Protein AF-A0A947IUY5-F1 (afdb_monomer)

Solvent-accessible surface area (backbone atoms only — not comparable to full-atom values): 8586 Å² total; per-residue (Å²): 106,76,68,56,58,51,18,68,76,68,75,53,76,87,82,90,81,57,64,56,66,79,66,67,58,48,72,66,60,51,53,51,51,32,56,77,69,68,54,75,80,62,69,42,51,80,73,71,40,94,54,87,49,66,88,60,66,47,69,69,42,36,70,58,41,51,50,50,27,44,75,76,39,46,70,56,41,52,53,50,38,50,51,43,51,52,51,21,64,73,66,74,42,99,60,52,68,53,94,84,52,42,60,64,59,52,50,52,34,58,77,69,64,68,63,60,72,80,71,73,54,85,72,77,71,61,68,44,48,83,66,93,69,76,80,83,122

pLDDT: mean 87.65, std 15.23, range [31.92, 98.31]

Mean predicted aligned error: 7.19 Å

Structure (mmCIF, N/CA/C/O backbone):
data_AF-A0A947IUY5-F1
#
_entry.id   AF-A0A947IUY5-F1
#
loop_
_atom_site.group_PDB
_atom_site.id
_atom_site.type_symbol
_atom_site.label_atom_id
_atom_site.label_alt_id
_atom_site.label_comp_id
_atom_site.label_asym_id
_atom_site.label_entity_id
_atom_site.label_seq_id
_atom_site.pdbx_PDB_ins_code
_atom_site.Cartn_x
_atom_site.Cartn_y
_atom_site.Cartn_z
_atom_site.occupancy
_atom_site.B_iso_or_equiv
_atom_site.auth_seq_id
_atom_site.auth_comp_id
_atom_site.auth_asym_id
_atom_site.auth_atom_id
_atom_site.pdbx_PDB_model_num
ATOM 1 N N . GLY A 1 1 ? 22.007 -23.012 0.755 1.00 80.25 1 GLY A N 1
ATOM 2 C CA . GLY A 1 1 ? 20.709 -22.308 0.660 1.00 80.25 1 GLY A CA 1
ATOM 3 C C . GLY A 1 1 ? 19.698 -23.154 -0.094 1.00 80.25 1 GLY A C 1
ATOM 4 O O . GLY A 1 1 ? 20.115 -24.029 -0.843 1.00 80.25 1 GLY A O 1
ATOM 5 N N . VAL A 1 2 ? 18.393 -22.905 0.083 1.00 86.12 2 VAL A N 1
ATOM 6 C CA . VAL A 1 2 ? 17.289 -23.736 -0.463 1.00 86.12 2 VAL A CA 1
ATOM 7 C C . VAL A 1 2 ? 17.463 -24.051 -1.958 1.00 86.12 2 VAL A C 1
ATOM 9 O O . VAL A 1 2 ? 17.334 -25.203 -2.368 1.00 86.12 2 VAL A O 1
ATOM 12 N N . TYR A 1 3 ? 17.861 -23.059 -2.758 1.00 85.94 3 TYR A N 1
ATOM 13 C CA . TYR A 1 3 ? 18.074 -23.216 -4.202 1.00 85.94 3 TYR A CA 1
ATOM 14 C C . TYR A 1 3 ? 19.217 -24.176 -4.568 1.00 85.94 3 TYR A C 1
ATOM 16 O O . TYR A 1 3 ? 19.086 -24.942 -5.517 1.00 85.94 3 TYR A O 1
ATOM 24 N N . GLN A 1 4 ? 20.310 -24.191 -3.798 1.00 89.00 4 GLN A N 1
ATOM 25 C CA . GLN A 1 4 ? 21.437 -25.107 -4.029 1.00 89.00 4 GLN A CA 1
ATOM 26 C C . GLN A 1 4 ? 21.028 -26.556 -3.749 1.00 89.00 4 GLN A C 1
ATOM 28 O O . GLN A 1 4 ? 21.364 -27.453 -4.515 1.00 89.00 4 GLN A O 1
ATOM 33 N N . THR A 1 5 ? 20.248 -26.786 -2.690 1.00 93.25 5 THR A N 1
ATOM 34 C CA . THR A 1 5 ? 19.747 -28.121 -2.339 1.00 93.25 5 THR A CA 1
ATOM 35 C C . THR A 1 5 ? 18.844 -28.688 -3.436 1.00 93.25 5 THR A C 1
ATOM 37 O O . THR A 1 5 ? 18.996 -29.845 -3.829 1.00 93.25 5 THR A O 1
ATOM 40 N N . VAL A 1 6 ? 17.927 -27.873 -3.973 1.00 92.19 6 VAL A N 1
ATOM 41 C CA . VAL A 1 6 ? 17.058 -28.282 -5.088 1.00 92.19 6 VAL A CA 1
ATOM 42 C C . VAL A 1 6 ? 17.873 -28.527 -6.357 1.00 92.19 6 VAL A C 1
ATOM 44 O O . VAL A 1 6 ? 17.643 -29.529 -7.034 1.00 92.19 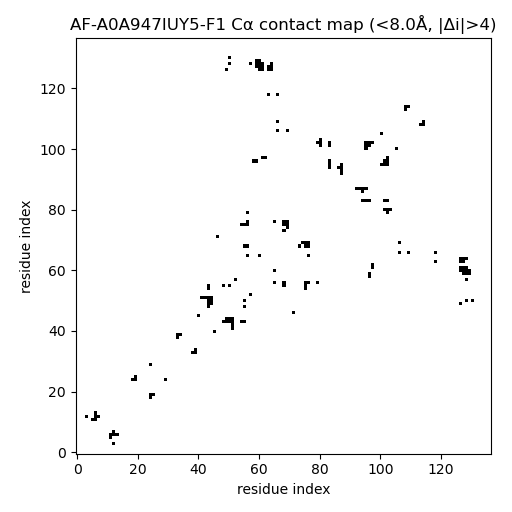6 VAL A O 1
ATOM 47 N N . ALA A 1 7 ? 18.848 -27.669 -6.664 1.00 94.06 7 ALA A N 1
ATOM 48 C CA . ALA A 1 7 ? 19.688 -27.814 -7.849 1.00 94.06 7 ALA A CA 1
ATOM 49 C C . ALA A 1 7 ? 20.518 -29.105 -7.824 1.00 94.06 7 ALA A C 1
ATOM 51 O O . ALA A 1 7 ? 20.534 -29.833 -8.811 1.00 94.06 7 ALA A O 1
ATOM 52 N N . ILE A 1 8 ? 21.119 -29.447 -6.678 1.00 95.50 8 ILE A N 1
ATOM 53 C CA . ILE A 1 8 ? 21.852 -30.710 -6.493 1.00 95.50 8 ILE A CA 1
ATOM 54 C C . ILE A 1 8 ? 20.917 -31.909 -6.675 1.00 95.50 8 ILE A C 1
ATOM 56 O O . ILE A 1 8 ? 21.240 -32.833 -7.415 1.00 95.50 8 ILE A O 1
ATOM 60 N N . LYS A 1 9 ? 19.735 -31.886 -6.043 1.00 96.06 9 LYS A N 1
ATOM 61 C CA . LYS A 1 9 ? 18.762 -32.987 -6.131 1.00 96.06 9 LYS A CA 1
ATOM 62 C C . LYS A 1 9 ? 18.224 -33.193 -7.550 1.00 96.06 9 LYS A C 1
ATOM 64 O O . LYS A 1 9 ? 17.941 -34.320 -7.938 1.00 96.06 9 LYS A O 1
ATOM 69 N N . THR A 1 10 ? 18.015 -32.110 -8.294 1.00 95.00 10 THR A N 1
ATOM 70 C CA . THR A 1 10 ? 17.357 -32.145 -9.612 1.00 95.00 10 THR A CA 1
ATOM 71 C C . THR A 1 10 ? 18.333 -32.1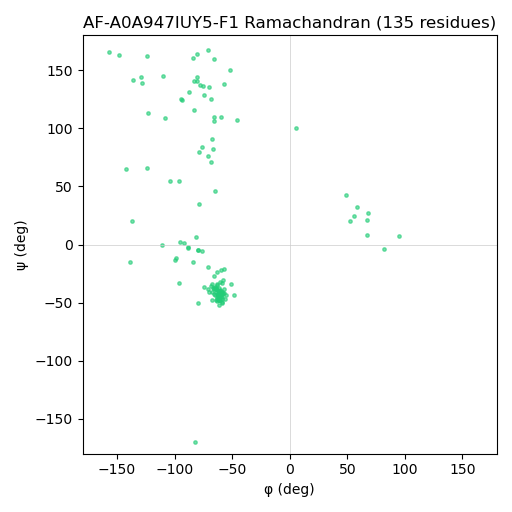30 -10.786 1.00 95.00 10 THR A C 1
ATOM 73 O O . THR A 1 10 ? 17.904 -32.319 -11.922 1.00 95.00 10 THR A O 1
ATOM 76 N N . GLY A 1 11 ? 19.619 -31.861 -10.540 1.00 95.75 11 GLY A N 1
ATOM 77 C CA . GLY A 1 11 ? 20.617 -31.598 -11.578 1.00 95.75 11 GLY A CA 1
ATOM 78 C C . GLY A 1 11 ? 20.394 -30.287 -12.344 1.00 95.75 11 GLY A C 1
ATOM 79 O O . GLY A 1 11 ? 21.060 -30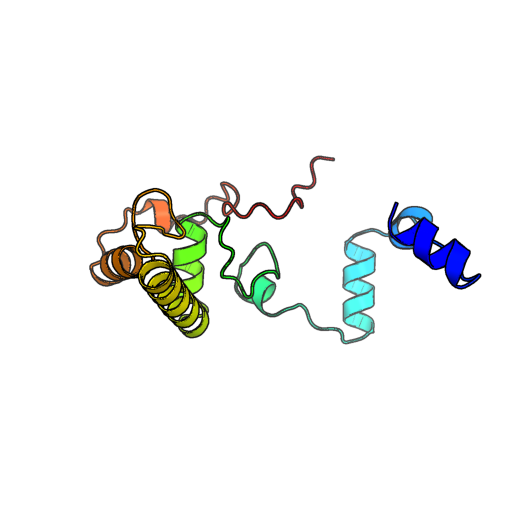.052 -13.349 1.00 95.75 11 GLY A O 1
ATOM 80 N N . LYS A 1 12 ? 19.455 -29.432 -11.911 1.00 93.06 12 LYS A N 1
ATOM 81 C CA . LYS A 1 12 ? 19.078 -28.194 -12.609 1.00 93.06 12 LYS A CA 1
ATOM 82 C C . LYS A 1 12 ? 19.585 -26.973 -11.855 1.00 93.06 12 LYS A C 1
ATOM 84 O O . LYS A 1 12 ? 19.046 -26.613 -10.811 1.00 93.06 12 LYS A O 1
ATOM 89 N N . TRP A 1 13 ? 20.588 -26.307 -12.415 1.00 92.50 13 TRP A N 1
ATOM 90 C CA . TRP A 1 13 ? 21.143 -25.079 -11.851 1.00 92.50 13 TRP A CA 1
ATOM 91 C C . TRP A 1 13 ? 20.482 -23.846 -12.477 1.00 92.50 13 TRP A C 1
ATOM 93 O O . TRP A 1 13 ? 20.484 -23.726 -13.704 1.00 92.50 13 TRP A O 1
ATOM 103 N N . PRO A 1 14 ? 19.913 -22.924 -11.678 1.00 87.50 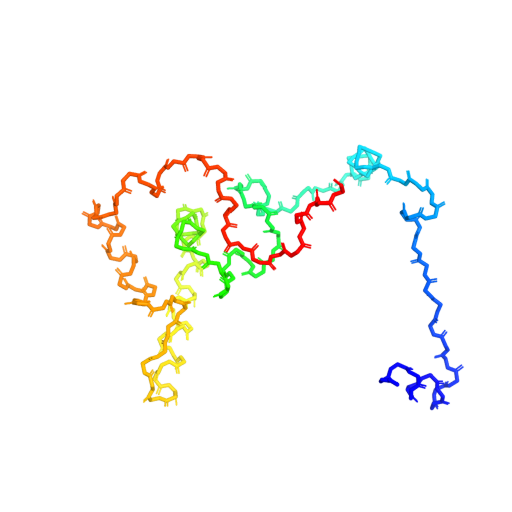14 PRO A N 1
ATOM 104 C CA . PRO A 1 14 ? 19.375 -21.685 -12.216 1.00 87.50 14 PRO A CA 1
ATOM 105 C C . PRO A 1 14 ? 20.517 -20.776 -12.682 1.00 87.50 14 PRO A C 1
ATOM 107 O O . PRO A 1 14 ? 21.498 -20.578 -11.964 1.00 87.50 14 PRO A O 1
ATOM 110 N N . GLN A 1 15 ? 20.367 -20.185 -13.865 1.00 89.19 15 GLN A N 1
ATOM 111 C CA . GLN A 1 15 ? 21.227 -19.096 -14.318 1.00 89.19 15 GLN A CA 1
ATOM 112 C C . GLN A 1 15 ? 20.572 -17.765 -13.946 1.00 89.19 15 GLN A C 1
ATOM 114 O O . GLN A 1 15 ? 19.439 -17.502 -14.346 1.00 89.19 15 GLN A O 1
ATOM 119 N N . LEU A 1 16 ? 21.287 -16.917 -13.205 1.00 90.38 16 LEU A N 1
ATOM 120 C CA . LEU A 1 16 ? 20.838 -15.555 -12.930 1.00 90.38 16 LEU A CA 1
ATOM 121 C C . LEU A 1 16 ? 21.302 -14.627 -14.053 1.00 90.38 16 LEU A C 1
ATOM 123 O O . LEU A 1 16 ? 22.472 -14.642 -14.435 1.00 90.38 16 LEU A O 1
ATOM 127 N N . LYS A 1 17 ? 20.379 -13.816 -14.568 1.00 93.94 17 LYS A N 1
ATOM 128 C CA . LYS A 1 17 ? 20.656 -12.745 -15.527 1.00 93.94 17 LYS A CA 1
ATOM 129 C C . LYS A 1 17 ? 20.031 -11.457 -15.011 1.00 93.94 17 LYS A C 1
ATOM 131 O O . LYS A 1 17 ? 18.905 -11.478 -14.521 1.00 93.94 17 LYS A O 1
ATOM 136 N N . PHE A 1 18 ? 20.755 -10.355 -15.159 1.00 95.56 18 PHE A N 1
ATOM 137 C CA . PHE A 1 18 ? 20.312 -9.020 -14.760 1.00 95.56 18 PHE A CA 1
ATOM 138 C C . PHE A 1 18 ? 20.382 -8.084 -15.974 1.00 95.56 18 PHE A C 1
ATOM 140 O O . PHE A 1 18 ? 21.224 -7.189 -15.984 1.00 95.56 18 PHE A O 1
ATOM 147 N N . PRO A 1 19 ? 19.552 -8.310 -17.014 1.00 93.44 19 PRO A N 1
ATOM 148 C CA . PRO A 1 19 ? 19.671 -7.622 -18.303 1.00 93.44 19 PRO A CA 1
ATOM 149 C C . PRO A 1 19 ? 19.638 -6.102 -18.153 1.00 93.44 19 PRO A C 1
ATOM 151 O O . PRO A 1 19 ? 20.513 -5.426 -18.676 1.00 93.44 19 PRO A O 1
ATOM 154 N N . LEU A 1 20 ? 18.734 -5.584 -17.315 1.00 95.00 20 LEU A N 1
ATOM 155 C CA . LEU A 1 20 ? 18.619 -4.145 -17.059 1.00 95.00 20 LEU A CA 1
ATOM 156 C C . LEU A 1 20 ? 19.901 -3.531 -16.474 1.00 95.00 20 LEU A C 1
ATOM 158 O O . LEU A 1 20 ? 20.215 -2.379 -16.749 1.00 95.00 20 LEU A O 1
ATOM 162 N N . ILE A 1 21 ? 20.659 -4.304 -15.686 1.00 95.31 21 ILE A N 1
ATOM 163 C CA . ILE A 1 21 ? 21.949 -3.869 -15.137 1.00 95.31 21 ILE A CA 1
ATOM 164 C C . ILE A 1 21 ? 23.036 -3.999 -16.205 1.00 95.31 21 ILE A C 1
ATOM 166 O O . ILE A 1 21 ? 23.771 -3.050 -16.450 1.00 95.31 21 ILE A O 1
ATOM 170 N N . SER A 1 22 ? 23.147 -5.163 -16.852 1.00 96.00 22 SER A N 1
ATOM 171 C CA . SER A 1 22 ? 24.211 -5.420 -17.832 1.00 96.00 22 SER A CA 1
ATOM 172 C C . SER A 1 22 ? 24.114 -4.545 -19.081 1.00 96.00 22 SER A C 1
ATOM 174 O O . SER A 1 22 ? 25.132 -4.282 -19.713 1.00 96.00 22 SER A O 1
ATOM 176 N N . GLU A 1 23 ? 22.911 -4.100 -19.434 1.00 95.44 23 GLU A N 1
ATOM 177 C CA . GLU A 1 23 ? 22.643 -3.238 -20.587 1.00 95.44 23 GLU A CA 1
ATOM 178 C C . GLU A 1 23 ? 22.584 -1.749 -20.209 1.00 95.44 23 GLU A C 1
ATOM 180 O O . GLU A 1 23 ? 22.344 -0.914 -21.076 1.00 95.44 23 GLU A O 1
ATOM 185 N N . ASN A 1 24 ? 22.823 -1.399 -18.935 1.00 95.19 24 ASN A N 1
ATOM 186 C CA . ASN A 1 24 ? 22.671 -0.039 -18.403 1.00 95.19 24 ASN A CA 1
ATOM 187 C C . ASN A 1 24 ? 21.322 0.600 -18.787 1.00 95.19 24 ASN A C 1
ATOM 189 O O . ASN A 1 24 ? 21.261 1.766 -19.181 1.00 95.19 24 ASN A O 1
ATOM 193 N N . THR A 1 25 ? 20.237 -0.174 -18.703 1.00 95.94 25 THR A N 1
ATOM 194 C CA . THR A 1 25 ? 18.907 0.281 -19.108 1.00 95.94 25 THR A CA 1
ATOM 195 C C . THR A 1 25 ? 18.406 1.368 -18.161 1.00 95.94 25 THR A C 1
ATOM 197 O O . THR A 1 25 ? 18.326 1.184 -16.946 1.00 95.94 25 THR A O 1
ATOM 200 N N . THR A 1 26 ? 18.037 2.510 -18.726 1.00 94.38 26 THR A N 1
ATOM 201 C CA . THR A 1 26 ? 17.471 3.649 -17.999 1.00 94.38 26 THR A CA 1
ATOM 202 C C . THR A 1 26 ? 15.963 3.491 -17.800 1.00 94.38 26 THR A C 1
ATOM 204 O O . THR A 1 26 ? 15.296 2.765 -18.536 1.00 94.38 26 THR A O 1
ATOM 207 N N . LYS A 1 27 ? 15.393 4.223 -16.833 1.00 89.38 27 LYS A N 1
ATOM 208 C CA . LYS A 1 27 ? 13.940 4.238 -16.600 1.00 89.38 27 LYS A CA 1
ATOM 209 C C . LYS A 1 27 ? 13.156 4.670 -17.847 1.00 89.38 27 LYS A C 1
ATOM 211 O O . LYS A 1 27 ? 12.183 4.015 -18.191 1.00 89.38 27 LYS A O 1
ATOM 216 N N . GLN A 1 28 ? 13.641 5.686 -18.566 1.00 93.38 28 GLN A N 1
ATOM 217 C CA . GLN A 1 28 ? 13.004 6.157 -19.800 1.00 93.38 28 GLN A CA 1
ATOM 218 C C . GLN A 1 28 ? 12.940 5.059 -20.871 1.00 93.38 28 GLN A C 1
ATOM 220 O O . GLN A 1 28 ? 11.896 4.862 -21.475 1.00 93.38 28 GLN A O 1
ATOM 225 N N . GLN A 1 29 ? 14.020 4.290 -21.058 1.00 95.31 29 GLN A N 1
ATOM 226 C CA . GLN A 1 29 ? 14.027 3.180 -22.020 1.00 95.31 29 GLN A CA 1
ATOM 227 C C . GLN A 1 29 ? 13.020 2.081 -21.657 1.00 95.31 29 GLN A C 1
ATOM 229 O O . GLN A 1 29 ? 12.451 1.453 -22.546 1.00 95.31 29 GLN A O 1
ATOM 234 N N . ILE A 1 30 ? 12.801 1.841 -20.361 1.00 93.56 30 ILE A N 1
ATOM 235 C CA . ILE A 1 30 ? 11.774 0.904 -19.893 1.00 93.56 30 ILE A CA 1
ATOM 236 C C . ILE A 1 30 ? 10.385 1.456 -20.217 1.00 93.56 30 ILE A C 1
ATOM 238 O O . ILE A 1 30 ? 9.567 0.723 -20.768 1.00 93.56 30 ILE A O 1
ATOM 242 N N . ASP A 1 31 ? 10.129 2.729 -19.915 1.00 91.00 31 ASP A N 1
ATOM 243 C CA . ASP A 1 31 ? 8.833 3.365 -20.163 1.00 91.00 31 ASP A CA 1
ATOM 244 C C . ASP A 1 31 ? 8.488 3.361 -21.665 1.00 91.00 31 ASP A C 1
ATOM 246 O O . ASP A 1 31 ? 7.381 2.971 -22.042 1.00 91.00 31 ASP A O 1
ATOM 250 N N . ASP A 1 32 ? 9.450 3.691 -22.530 1.00 94.56 32 ASP A N 1
ATOM 251 C CA . ASP A 1 32 ? 9.291 3.651 -23.989 1.00 94.56 32 ASP A CA 1
ATOM 252 C C . ASP A 1 32 ? 8.983 2.226 -24.478 1.00 94.56 32 ASP A C 1
ATOM 254 O O . ASP A 1 32 ? 8.012 2.009 -25.204 1.00 94.56 32 ASP A O 1
ATOM 258 N N . PHE A 1 33 ? 9.743 1.228 -24.009 1.00 95.12 33 PHE A N 1
ATOM 259 C CA . PHE A 1 33 ? 9.516 -0.178 -24.356 1.00 95.12 33 PHE A CA 1
ATOM 260 C C . PHE A 1 33 ? 8.123 -0.667 -23.937 1.00 95.12 33 PHE A C 1
ATOM 262 O O . PHE A 1 33 ? 7.455 -1.374 -24.694 1.00 95.12 33 PHE A O 1
ATOM 269 N N . LEU A 1 34 ? 7.675 -0.313 -22.728 1.00 94.50 34 LEU A N 1
ATOM 270 C CA . LEU A 1 34 ? 6.351 -0.694 -22.236 1.00 94.50 34 LEU A CA 1
ATOM 271 C C . LEU A 1 34 ? 5.243 -0.057 -23.082 1.00 94.50 34 LEU A C 1
ATOM 273 O O . LEU A 1 34 ? 4.272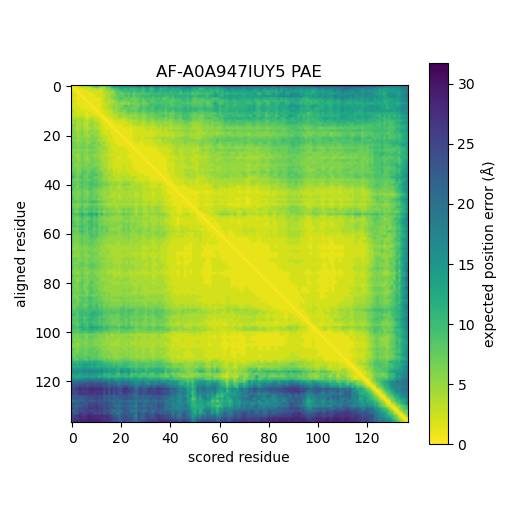 -0.741 -23.416 1.00 94.50 34 LEU A O 1
ATOM 277 N N . ASN A 1 35 ? 5.410 1.210 -23.469 1.00 93.88 35 ASN A N 1
ATOM 278 C CA . ASN A 1 35 ? 4.473 1.917 -24.337 1.00 93.88 35 ASN A CA 1
ATOM 279 C C . ASN A 1 35 ? 4.393 1.274 -25.728 1.00 93.88 35 ASN A C 1
ATOM 281 O O . ASN A 1 35 ? 3.289 0.967 -26.186 1.00 93.88 35 ASN A O 1
ATOM 285 N N . ASP A 1 36 ? 5.536 0.995 -26.358 1.00 97.00 36 ASP A N 1
ATOM 286 C CA . ASP A 1 36 ? 5.611 0.344 -27.673 1.00 97.00 36 ASP A CA 1
ATOM 287 C C . ASP A 1 36 ? 4.995 -1.062 -27.653 1.00 97.00 36 ASP A C 1
ATOM 289 O O . ASP A 1 36 ? 4.310 -1.475 -28.591 1.00 97.00 36 ASP A O 1
ATOM 293 N N . ALA A 1 37 ? 5.182 -1.794 -26.552 1.00 97.12 37 ALA A N 1
ATOM 294 C CA . ALA A 1 37 ? 4.583 -3.107 -26.340 1.00 97.12 37 ALA A CA 1
ATOM 295 C C . ALA A 1 37 ? 3.083 -3.054 -25.976 1.00 97.12 37 ALA A C 1
ATOM 297 O O . ALA A 1 37 ? 2.447 -4.102 -25.838 1.00 97.12 37 ALA A O 1
ATOM 298 N N . GLY A 1 38 ? 2.503 -1.864 -25.783 1.00 96.62 38 GLY A N 1
ATOM 299 C CA . GLY A 1 38 ? 1.115 -1.689 -25.347 1.00 96.62 38 GLY A CA 1
ATOM 300 C C . GLY A 1 38 ? 0.851 -2.163 -23.910 1.00 96.62 38 GLY A C 1
ATOM 301 O O . GLY A 1 38 ? -0.297 -2.452 -23.551 1.00 96.62 38 GLY A O 1
ATOM 302 N N . ILE A 1 39 ? 1.894 -2.266 -23.082 1.00 95.00 39 ILE A N 1
ATOM 303 C CA . ILE A 1 39 ? 1.804 -2.692 -21.685 1.00 95.00 39 ILE A CA 1
ATOM 304 C C . ILE A 1 39 ? 1.414 -1.491 -20.829 1.00 95.00 39 ILE A C 1
ATOM 306 O O . ILE A 1 39 ? 2.146 -0.517 -20.699 1.00 95.00 39 ILE A O 1
ATOM 310 N N . LYS A 1 40 ? 0.235 -1.576 -20.212 1.00 91.62 40 LYS A N 1
ATOM 311 C CA . LYS A 1 40 ? -0.305 -0.493 -19.386 1.00 91.62 40 LYS A CA 1
ATOM 312 C C . LYS A 1 40 ? 0.295 -0.497 -17.990 1.00 91.62 40 LYS A C 1
ATOM 314 O O . LYS A 1 40 ? 0.444 -1.550 -17.368 1.00 91.62 40 LYS A O 1
ATOM 319 N N . GLU A 1 41 ? 0.494 0.702 -17.459 1.00 89.25 41 GLU A N 1
ATOM 320 C CA . GLU A 1 41 ? 0.878 0.894 -16.068 1.00 89.25 41 GLU A CA 1
ATOM 321 C C . GLU A 1 41 ? -0.151 0.252 -15.107 1.00 89.25 41 GLU A C 1
ATOM 323 O O . GLU A 1 41 ? -1.375 0.376 -15.309 1.00 89.25 41 GLU A O 1
ATOM 328 N N . PRO A 1 42 ? 0.308 -0.431 -14.042 1.00 91.06 42 PRO A N 1
ATOM 329 C CA . PRO A 1 42 ? -0.566 -0.943 -12.997 1.00 91.06 42 PRO A CA 1
ATOM 330 C C . PRO A 1 42 ? -1.506 0.112 -12.399 1.00 91.06 42 PRO A C 1
ATOM 332 O O . PRO A 1 42 ? -1.197 1.299 -12.334 1.00 91.06 42 PRO A O 1
ATOM 335 N N . LEU A 1 43 ? -2.680 -0.332 -11.945 1.00 91.88 43 LEU A N 1
ATOM 336 C CA . LEU A 1 43 ? -3.748 0.555 -11.472 1.00 91.88 43 LEU A CA 1
ATOM 337 C C . LEU A 1 43 ? -3.323 1.444 -10.293 1.00 91.88 43 LEU A C 1
ATOM 339 O O . LEU A 1 43 ? -3.688 2.612 -10.263 1.00 91.88 43 LEU A O 1
ATOM 343 N N . LEU A 1 44 ? -2.566 0.911 -9.330 1.00 91.94 44 LEU A N 1
ATOM 344 C CA . LEU A 1 44 ? -2.233 1.647 -8.107 1.00 91.94 44 LEU A CA 1
ATOM 345 C C . LEU A 1 44 ? -1.378 2.890 -8.383 1.00 91.94 44 LEU A C 1
ATOM 347 O O . LEU A 1 44 ? -1.639 3.938 -7.799 1.00 91.94 44 LEU A O 1
ATOM 351 N N . TYR A 1 45 ? -0.437 2.819 -9.325 1.00 89.69 45 TYR A N 1
ATOM 352 C CA . TYR A 1 45 ? 0.350 3.990 -9.723 1.00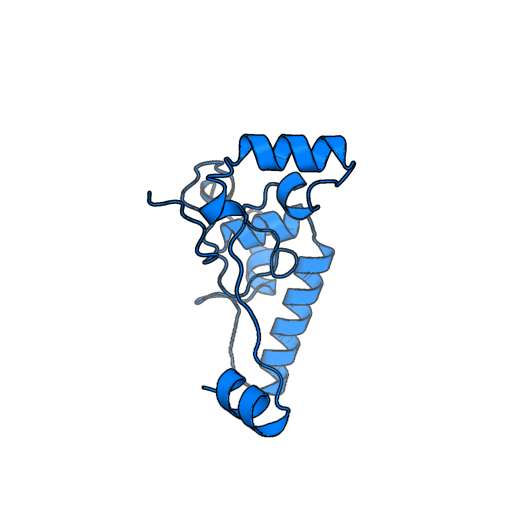 89.69 45 TYR A CA 1
ATOM 353 C C . TYR A 1 45 ? -0.541 5.089 -10.307 1.00 89.69 45 TYR A C 1
ATOM 355 O O . TYR A 1 45 ? -0.472 6.240 -9.881 1.00 89.69 45 TYR A O 1
ATOM 363 N N . ARG A 1 46 ? -1.498 4.710 -11.163 1.00 90.38 46 ARG A N 1
ATOM 364 C CA . ARG A 1 46 ? -2.501 5.634 -11.717 1.00 90.38 46 ARG A CA 1
ATOM 365 C C . ARG A 1 46 ? -3.420 6.255 -10.661 1.00 90.38 46 ARG A C 1
ATOM 367 O O . ARG A 1 46 ? -3.986 7.316 -10.899 1.00 90.38 46 ARG A O 1
ATOM 374 N N . LEU A 1 47 ? -3.584 5.605 -9.509 1.00 91.06 47 LEU A N 1
ATOM 375 C CA . LEU A 1 47 ? -4.362 6.116 -8.376 1.00 91.06 47 LEU A CA 1
ATOM 376 C C . LEU A 1 47 ? -3.538 6.989 -7.411 1.00 91.06 47 LEU A C 1
ATOM 378 O O . LEU A 1 47 ? -4.117 7.532 -6.469 1.00 91.06 47 LEU A O 1
ATOM 382 N N . GLY A 1 48 ? -2.233 7.154 -7.656 1.00 88.19 48 GLY A N 1
ATOM 383 C CA . GLY A 1 48 ? -1.326 7.978 -6.851 1.00 88.19 48 GLY A CA 1
ATOM 384 C C . GLY A 1 48 ? -0.545 7.214 -5.776 1.00 88.19 48 GLY A C 1
ATOM 385 O O . GLY A 1 48 ? 0.145 7.833 -4.970 1.00 88.19 48 GLY A O 1
ATOM 386 N N . PHE A 1 49 ? -0.621 5.880 -5.743 1.00 87.50 49 PHE A N 1
ATOM 387 C CA . PHE A 1 49 ? 0.190 5.086 -4.820 1.00 87.50 49 PHE A CA 1
ATOM 388 C C . PHE A 1 49 ? 1.631 4.961 -5.328 1.00 87.50 49 PHE A C 1
ATOM 390 O O . PHE A 1 49 ? 1.860 4.637 -6.489 1.00 87.50 49 PHE A O 1
ATOM 397 N N . LEU A 1 50 ? 2.612 5.103 -4.431 1.00 84.00 50 LEU A N 1
ATOM 398 C CA . LEU A 1 50 ? 4.040 4.962 -4.762 1.00 84.00 50 LEU A CA 1
ATOM 399 C C . LEU A 1 50 ? 4.475 3.520 -5.064 1.00 84.00 50 LEU A C 1
ATOM 401 O O . LEU A 1 50 ? 5.522 3.295 -5.671 1.00 84.00 50 LEU A O 1
ATOM 405 N N . HIS A 1 51 ? 3.693 2.525 -4.638 1.00 83.25 51 HIS A N 1
ATOM 406 C CA . HIS A 1 51 ? 4.002 1.113 -4.843 1.00 83.25 51 HIS A CA 1
ATOM 407 C C . HIS A 1 51 ? 2.772 0.332 -5.291 1.00 83.25 51 HIS A C 1
ATOM 409 O O . HIS A 1 51 ? 1.675 0.504 -4.763 1.00 83.25 51 HIS A O 1
ATOM 415 N N . ASN A 1 52 ? 2.988 -0.615 -6.203 1.00 88.69 52 ASN A N 1
ATOM 416 C CA . ASN A 1 52 ? 1.960 -1.536 -6.671 1.00 88.69 52 ASN A CA 1
ATOM 417 C C . ASN A 1 52 ? 2.004 -2.877 -5.907 1.00 88.69 52 ASN A C 1
ATOM 419 O O . ASN A 1 52 ? 2.153 -3.943 -6.502 1.00 88.69 52 ASN A O 1
ATOM 423 N N . ASN A 1 53 ? 1.936 -2.830 -4.572 1.00 85.81 53 ASN A N 1
ATOM 424 C CA . ASN A 1 53 ? 1.950 -4.011 -3.699 1.00 85.81 53 ASN A CA 1
ATOM 425 C C . ASN A 1 53 ? 0.720 -4.055 -2.777 1.00 85.81 53 ASN A C 1
ATOM 427 O O . ASN A 1 53 ? 0.023 -3.059 -2.602 1.00 85.81 53 ASN A O 1
ATOM 431 N N . CYS A 1 54 ? 0.430 -5.231 -2.206 1.00 91.50 54 CYS A N 1
ATOM 432 C CA . CYS A 1 54 ? -0.623 -5.448 -1.197 1.00 91.50 54 CYS A CA 1
ATOM 433 C C . CYS A 1 54 ? -2.027 -4.925 -1.571 1.00 91.50 54 CYS A C 1
ATOM 435 O O . CYS A 1 54 ? -2.859 -4.707 -0.685 1.00 91.50 54 CYS A O 1
ATOM 437 N N . SER A 1 55 ? -2.284 -4.716 -2.867 1.00 93.00 55 SER A N 1
ATOM 438 C CA . SER A 1 55 ? -3.481 -4.040 -3.390 1.00 93.00 55 SER A CA 1
ATOM 439 C C . SER A 1 55 ? -3.682 -2.630 -2.808 1.00 93.00 55 SER A C 1
ATOM 441 O O . SER A 1 55 ? -4.805 -2.158 -2.721 1.00 93.00 55 SER A O 1
ATOM 443 N N . GLY A 1 56 ? -2.610 -1.975 -2.353 1.00 91.19 56 GLY A N 1
ATOM 444 C CA . GLY A 1 56 ? -2.667 -0.708 -1.625 1.00 91.19 56 GLY A CA 1
ATOM 445 C C . GLY A 1 56 ? -2.975 -0.855 -0.128 1.00 91.19 56 GLY A C 1
ATOM 446 O O . GLY A 1 56 ? -2.912 0.128 0.587 1.00 91.19 56 GLY A O 1
ATOM 447 N N . GLY A 1 57 ? -3.242 -2.048 0.404 1.00 92.25 57 GLY A N 1
ATOM 448 C CA . GLY A 1 57 ? -3.521 -2.275 1.832 1.00 92.25 57 GLY A CA 1
ATOM 449 C C . GLY A 1 57 ? -2.348 -2.892 2.587 1.00 92.25 57 GLY A C 1
ATOM 450 O O . GLY A 1 57 ? -2.494 -3.976 3.153 1.00 92.25 57 GLY A O 1
ATOM 451 N N . CYS A 1 58 ? -1.163 -2.279 2.530 1.00 90.00 58 CYS A N 1
ATOM 452 C CA . CYS A 1 58 ? 0.037 -2.818 3.176 1.00 90.00 58 CYS A CA 1
ATOM 453 C C . CYS A 1 58 ? -0.014 -2.631 4.704 1.00 90.00 58 CYS A C 1
ATOM 455 O O . CYS A 1 58 ? -0.175 -1.517 5.191 1.00 90.00 58 CYS A O 1
ATOM 457 N N . VAL A 1 59 ? 0.216 -3.709 5.467 1.00 88.88 59 VAL A N 1
ATOM 458 C CA . VAL A 1 59 ? 0.267 -3.689 6.950 1.00 88.88 59 VAL A CA 1
ATOM 459 C C . VAL A 1 59 ? 1.352 -2.767 7.511 1.00 88.88 59 VAL A C 1
ATOM 461 O O . VAL A 1 59 ? 1.291 -2.354 8.659 1.00 88.88 59 VAL A O 1
ATOM 464 N N . ARG A 1 60 ? 2.371 -2.461 6.701 1.00 85.31 60 ARG A N 1
ATOM 465 C CA . ARG A 1 60 ? 3.489 -1.585 7.068 1.00 85.31 60 ARG A CA 1
ATOM 466 C C . ARG A 1 60 ? 3.239 -0.125 6.690 1.00 85.31 60 ARG A C 1
ATOM 468 O O . ARG A 1 60 ? 4.150 0.674 6.858 1.00 85.31 60 ARG A O 1
ATOM 475 N N . ALA A 1 61 ? 2.075 0.189 6.118 1.00 87.38 61 ALA A N 1
ATOM 476 C CA . ALA A 1 61 ? 1.770 1.523 5.634 1.00 87.38 61 ALA A CA 1
ATOM 477 C C . ALA A 1 61 ? 1.278 2.458 6.750 1.00 87.38 61 ALA A C 1
ATOM 479 O O . ALA A 1 61 ? 0.478 2.054 7.595 1.00 87.38 61 ALA A O 1
ATOM 480 N N . GLY A 1 62 ? 1.707 3.721 6.717 1.00 88.88 62 GLY A N 1
ATOM 481 C CA . GLY A 1 62 ? 1.233 4.761 7.636 1.00 88.88 62 GLY A CA 1
ATOM 482 C C . GLY A 1 62 ? -0.219 5.208 7.387 1.00 88.88 62 GLY A C 1
ATOM 483 O O . GLY A 1 62 ? -0.817 4.948 6.344 1.00 88.88 62 GLY A O 1
ATOM 484 N N . LYS A 1 63 ? -0.804 5.947 8.337 1.00 91.88 63 LYS A N 1
ATOM 485 C CA . LYS A 1 63 ? -2.220 6.380 8.302 1.00 91.88 63 LYS A CA 1
ATOM 486 C C . LYS A 1 63 ? -2.604 7.221 7.074 1.00 91.88 63 LYS A C 1
ATOM 488 O O . LYS A 1 63 ? -3.718 7.092 6.576 1.00 91.88 63 LYS A O 1
ATOM 493 N N . LYS A 1 64 ? -1.687 8.040 6.539 1.00 90.38 64 LYS 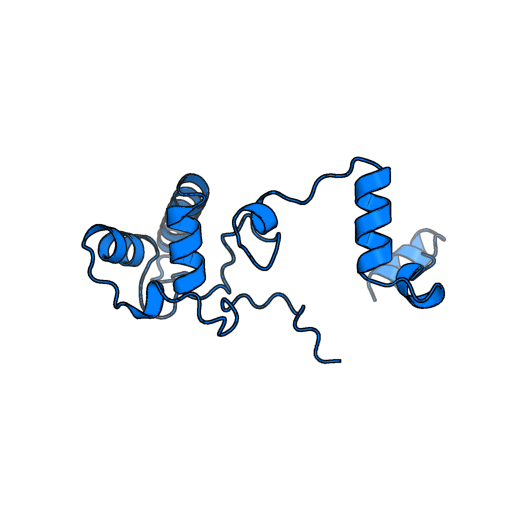A N 1
ATOM 494 C CA . LYS A 1 64 ? -1.910 8.815 5.299 1.00 90.38 64 LYS A CA 1
ATOM 495 C C . LYS A 1 64 ? -2.165 7.898 4.095 1.00 90.38 64 LYS A C 1
ATOM 497 O O . LYS A 1 64 ? -3.091 8.139 3.328 1.00 90.38 64 LYS A O 1
ATOM 502 N N . HIS A 1 65 ? -1.406 6.804 3.991 1.00 90.88 65 HIS A N 1
ATOM 503 C CA . HIS A 1 65 ? -1.606 5.765 2.976 1.00 90.88 65 HIS A CA 1
ATOM 504 C C . HIS A 1 65 ? -2.979 5.104 3.113 1.00 90.88 65 HIS A C 1
ATOM 506 O O . HIS A 1 65 ? -3.693 4.934 2.132 1.00 90.88 65 HIS A O 1
ATOM 512 N N . TRP A 1 66 ? -3.371 4.760 4.340 1.00 93.69 66 TRP A N 1
ATOM 513 C CA . TRP A 1 66 ? -4.666 4.133 4.613 1.00 93.69 66 TRP A CA 1
ATOM 514 C C . TRP A 1 66 ? -5.853 5.060 4.353 1.00 93.69 66 TRP A C 1
ATOM 516 O O . TRP A 1 66 ? -6.882 4.590 3.877 1.00 93.69 66 TRP A O 1
ATOM 526 N N . LYS A 1 67 ? -5.709 6.369 4.589 1.00 94.50 67 LYS A N 1
ATOM 527 C CA . LYS A 1 67 ? -6.711 7.361 4.175 1.00 94.50 67 LYS A CA 1
ATOM 528 C C . LYS A 1 67 ? -6.850 7.404 2.652 1.00 94.50 67 LYS A C 1
ATOM 530 O O . LYS A 1 67 ? -7.965 7.319 2.155 1.00 94.50 67 LYS A O 1
ATOM 535 N N . MET A 1 68 ? -5.735 7.453 1.916 1.00 93.19 68 MET A N 1
ATOM 536 C CA . MET A 1 68 ? -5.766 7.385 0.449 1.00 93.19 68 MET A CA 1
ATOM 537 C C . MET A 1 68 ? -6.410 6.079 -0.036 1.00 93.19 68 MET A C 1
ATOM 539 O O . MET A 1 68 ? -7.201 6.099 -0.973 1.00 93.19 68 MET A O 1
ATOM 543 N N . LEU A 1 69 ? -6.123 4.946 0.614 1.00 95.19 69 LEU A N 1
ATOM 544 C CA . LEU A 1 69 ? -6.764 3.671 0.294 1.00 95.19 69 LEU A CA 1
ATOM 545 C C . LEU A 1 69 ? -8.276 3.719 0.498 1.00 95.19 69 LEU A C 1
ATOM 547 O O . LEU A 1 69 ? -9.006 3.295 -0.390 1.00 95.19 69 LEU A O 1
ATOM 551 N N . TYR A 1 70 ? -8.735 4.264 1.623 1.00 96.88 70 TYR A N 1
ATOM 552 C CA . TYR A 1 70 ? -10.158 4.454 1.887 1.00 96.88 70 TYR A CA 1
ATOM 553 C C . TYR A 1 70 ? -10.835 5.312 0.805 1.00 96.88 70 TYR A C 1
ATOM 555 O O . TYR A 1 70 ? -11.917 4.976 0.336 1.00 96.88 70 TYR A O 1
ATOM 563 N N . GLU A 1 71 ? -10.176 6.385 0.360 1.00 94.94 71 GLU A N 1
ATOM 564 C CA . GLU A 1 71 ? -10.708 7.304 -0.654 1.00 94.94 71 GLU A CA 1
ATOM 565 C C . GLU A 1 71 ? -10.681 6.729 -2.081 1.00 94.94 71 GLU A C 1
ATOM 567 O O . GLU A 1 71 ? -11.572 7.019 -2.878 1.00 94.94 71 GLU A O 1
ATOM 572 N N . LYS A 1 72 ? -9.647 5.955 -2.437 1.00 95.44 72 LYS A N 1
ATOM 573 C CA . LYS A 1 72 ? -9.416 5.476 -3.812 1.00 95.44 72 LYS A CA 1
ATOM 574 C C . LYS A 1 72 ? -9.947 4.067 -4.073 1.00 95.44 72 LYS A C 1
ATOM 576 O O . LYS A 1 72 ? -10.328 3.787 -5.205 1.00 95.44 72 LYS A O 1
ATOM 581 N N . LEU A 1 73 ? -9.912 3.190 -3.069 1.00 96.88 73 LEU A N 1
ATOM 582 C CA . LEU A 1 73 ? -10.265 1.765 -3.144 1.00 96.88 73 LEU A CA 1
ATOM 583 C C . LEU A 1 73 ? -10.994 1.332 -1.852 1.00 96.88 73 LEU A C 1
ATOM 585 O O . LEU A 1 73 ? -10.464 0.526 -1.071 1.00 96.88 73 LEU A O 1
ATOM 589 N N . PRO A 1 74 ? -12.193 1.880 -1.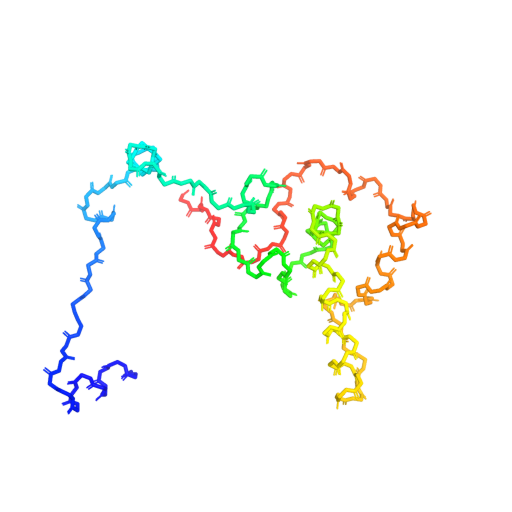581 1.00 97.44 74 PRO A N 1
ATOM 590 C CA . PRO A 1 74 ? -12.934 1.628 -0.343 1.00 97.44 74 PRO A CA 1
ATOM 591 C C . PRO A 1 74 ? -13.240 0.141 -0.119 1.00 97.44 74 PRO A C 1
ATOM 593 O O . PRO A 1 74 ? -13.261 -0.321 1.020 1.00 97.44 74 PRO A O 1
ATOM 596 N N . GLU A 1 75 ? -13.417 -0.640 -1.184 1.00 97.81 75 GLU A N 1
ATOM 597 C CA . GLU A 1 75 ? -13.623 -2.086 -1.115 1.00 97.81 75 GLU A CA 1
ATOM 598 C C . GLU A 1 75 ? -12.392 -2.829 -0.581 1.00 97.81 75 GLU A C 1
ATOM 600 O O . GLU A 1 75 ? -12.524 -3.763 0.212 1.00 97.81 75 GLU A O 1
ATOM 605 N N . VAL A 1 76 ? -11.184 -2.386 -0.952 1.00 97.06 76 VAL A N 1
ATOM 606 C CA . VAL A 1 76 ? -9.945 -2.954 -0.412 1.00 97.06 76 VAL A CA 1
ATOM 607 C C . VAL A 1 76 ? -9.793 -2.567 1.053 1.00 97.06 76 VAL A C 1
ATOM 609 O O . VAL A 1 76 ? -9.405 -3.408 1.863 1.00 97.06 76 VAL A O 1
ATOM 612 N N . TYR A 1 77 ? -10.118 -1.324 1.413 1.00 98.12 77 TYR A N 1
ATOM 613 C CA . TYR A 1 77 ? -10.105 -0.885 2.806 1.00 98.12 77 TYR A CA 1
ATOM 614 C C . TYR A 1 77 ? -11.053 -1.730 3.671 1.00 98.12 77 TYR A C 1
ATOM 616 O O . TYR A 1 77 ? -10.630 -2.270 4.693 1.00 98.12 77 TYR A O 1
ATOM 624 N N . ALA A 1 78 ? -12.303 -1.908 3.231 1.00 98.31 78 ALA A N 1
ATOM 625 C CA . ALA A 1 78 ? -13.316 -2.690 3.939 1.00 98.31 78 ALA A CA 1
ATOM 626 C C . ALA A 1 78 ? -12.898 -4.158 4.125 1.00 98.31 78 ALA A C 1
ATOM 628 O O . ALA A 1 78 ? -13.083 -4.735 5.195 1.00 98.31 78 ALA A O 1
ATOM 629 N N . GLU A 1 79 ? -12.268 -4.756 3.112 1.00 98.00 79 GLU A N 1
ATOM 630 C CA . GLU A 1 79 ? -11.725 -6.110 3.219 1.00 98.00 79 GLU A CA 1
ATOM 631 C C . GLU A 1 79 ? -10.604 -6.202 4.267 1.00 98.00 79 GLU A C 1
ATOM 633 O O . GLU A 1 79 ? -10.515 -7.181 5.008 1.00 98.00 79 GLU A O 1
ATOM 638 N N . ARG A 1 80 ? -9.745 -5.183 4.376 1.00 97.62 80 ARG A N 1
ATOM 639 C CA . ARG A 1 80 ? -8.681 -5.145 5.393 1.00 97.62 80 ARG A CA 1
ATOM 640 C C . ARG A 1 80 ? -9.239 -4.925 6.797 1.00 97.62 80 ARG A C 1
ATOM 642 O O . ARG A 1 80 ? -8.761 -5.575 7.721 1.00 97.62 80 ARG A O 1
ATOM 649 N N . GLU A 1 81 ? -10.267 -4.092 6.942 1.00 97.69 81 GLU A N 1
ATOM 650 C CA . GLU A 1 81 ? -11.011 -3.916 8.197 1.00 97.69 81 GLU A CA 1
ATOM 651 C C . GLU A 1 81 ? -11.641 -5.246 8.654 1.00 97.69 81 GLU A C 1
ATOM 653 O O . GLU A 1 81 ? -11.488 -5.648 9.810 1.00 97.69 81 GLU A O 1
ATOM 658 N N . ARG A 1 82 ? -12.267 -5.993 7.731 1.00 98.06 82 ARG A N 1
ATOM 659 C CA . ARG A 1 82 ? -12.810 -7.335 8.001 1.00 98.06 82 ARG A CA 1
ATOM 660 C C . ARG A 1 82 ? -11.723 -8.298 8.484 1.00 98.06 82 ARG A C 1
ATOM 662 O O . ARG A 1 82 ? -11.903 -8.939 9.516 1.00 98.06 82 ARG A O 1
ATOM 669 N N . VAL A 1 83 ? -10.599 -8.379 7.768 1.00 97.00 83 VAL A N 1
ATOM 670 C CA . VAL A 1 83 ? -9.473 -9.256 8.134 1.00 97.00 83 VAL A CA 1
ATOM 671 C C . VAL A 1 83 ? -8.869 -8.866 9.485 1.00 97.00 83 VAL A C 1
ATOM 673 O O . VAL A 1 83 ? -8.551 -9.746 10.281 1.00 97.00 83 VAL A O 1
ATOM 676 N N . GLU A 1 84 ? -8.722 -7.570 9.777 1.00 97.44 84 GLU A N 1
ATOM 677 C CA . GLU A 1 84 ? -8.246 -7.098 11.082 1.00 97.44 84 GLU A CA 1
ATOM 678 C C . GLU A 1 84 ? -9.167 -7.576 12.212 1.00 97.44 84 GLU A C 1
ATOM 680 O O . GLU A 1 84 ? -8.689 -8.136 13.201 1.00 97.44 84 GLU A O 1
ATOM 685 N N . ARG A 1 85 ? -10.486 -7.423 12.046 1.00 97.75 85 ARG A N 1
ATOM 686 C CA . ARG A 1 85 ? -11.484 -7.888 13.016 1.00 97.75 85 ARG A CA 1
ATOM 687 C C . ARG A 1 85 ? -11.425 -9.402 13.227 1.00 97.75 85 ARG A C 1
ATOM 689 O O . ARG A 1 85 ? -11.332 -9.847 14.367 1.00 97.75 85 ARG A O 1
ATOM 696 N N . GLU A 1 86 ? -11.388 -10.181 12.150 1.00 97.88 86 GLU A N 1
ATOM 697 C CA . GLU A 1 86 ? -11.299 -11.646 12.221 1.00 97.88 86 GLU A CA 1
ATOM 698 C C . GLU A 1 86 ? -10.017 -12.117 12.914 1.00 97.88 86 GLU A C 1
ATOM 700 O O . GLU A 1 86 ? -10.049 -13.040 13.724 1.00 97.88 86 GLU A O 1
ATOM 705 N N . MET A 1 87 ? -8.884 -11.462 12.652 1.00 97.06 87 MET A N 1
ATOM 706 C CA . MET A 1 87 ? -7.613 -11.794 13.300 1.00 97.06 87 MET A CA 1
ATOM 707 C C . MET A 1 87 ? -7.621 -11.485 14.802 1.00 97.06 87 MET A C 1
ATOM 709 O O . MET A 1 87 ? -7.064 -12.258 15.585 1.00 97.06 87 MET A O 1
ATOM 713 N N . ARG A 1 88 ? -8.262 -10.386 15.218 1.00 96.94 88 ARG A N 1
ATOM 714 C CA . ARG A 1 88 ? -8.448 -10.043 16.638 1.00 96.94 88 ARG A CA 1
ATOM 715 C C . ARG A 1 88 ? -9.312 -11.073 17.351 1.00 96.94 88 ARG A C 1
ATOM 717 O O . ARG A 1 88 ? -8.923 -11.557 18.414 1.00 96.94 88 ARG A O 1
ATOM 724 N N . GLU A 1 89 ? -10.440 -11.437 16.745 1.00 97.31 89 GLU A N 1
ATOM 725 C CA . GLU A 1 89 ? -11.360 -12.455 17.260 1.00 97.31 89 GLU A CA 1
ATOM 726 C C . GLU A 1 89 ? -10.671 -13.822 17.363 1.00 97.31 89 GLU A C 1
ATOM 728 O O . GLU A 1 89 ? -10.706 -14.456 18.417 1.00 97.31 89 GLU A O 1
ATOM 733 N N . TYR A 1 90 ? -9.971 -14.243 16.307 1.00 98.00 90 TY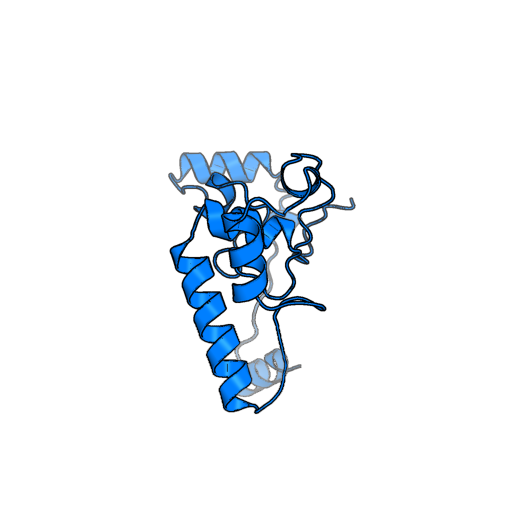R A N 1
ATOM 734 C CA . TYR A 1 90 ? -9.269 -15.524 16.254 1.00 98.00 90 TYR A CA 1
ATOM 735 C C . TYR A 1 90 ? -8.161 -15.645 17.308 1.00 98.00 90 TYR A C 1
ATOM 737 O O . TYR A 1 90 ? -8.011 -16.689 17.942 1.00 98.00 90 TYR A O 1
ATOM 745 N N . LEU A 1 91 ? -7.369 -14.588 17.507 1.00 97.19 91 LEU A N 1
ATOM 746 C CA . LEU A 1 91 ? -6.270 -14.608 18.474 1.00 97.19 91 LEU A CA 1
ATOM 747 C C . LEU A 1 91 ? -6.714 -14.289 19.905 1.00 97.19 91 LEU A C 1
ATOM 749 O O . LEU A 1 91 ? -5.925 -14.505 20.827 1.00 97.19 91 LEU A O 1
ATOM 753 N N . GLY A 1 92 ? -7.916 -13.735 20.093 1.00 96.88 92 GLY A N 1
ATOM 754 C CA . GLY A 1 92 ? -8.365 -13.196 21.377 1.00 96.88 92 GLY A CA 1
ATOM 755 C C . GLY A 1 92 ? -7.444 -12.088 21.898 1.00 96.88 92 GLY A C 1
ATOM 756 O O . GLY A 1 92 ? -7.218 -11.982 23.103 1.00 96.88 92 GLY A O 1
ATOM 757 N N . LYS A 1 93 ? -6.838 -11.313 20.991 1.00 95.50 93 LYS A N 1
ATOM 758 C CA . LYS A 1 93 ? -5.859 -10.267 21.313 1.00 95.50 93 LYS A CA 1
ATOM 759 C C . LYS A 1 93 ? -6.238 -8.964 20.644 1.00 95.50 93 LYS A C 1
ATOM 761 O O . LYS A 1 93 ? -6.670 -8.950 19.493 1.00 95.50 93 LYS A O 1
ATOM 766 N N . ASP A 1 94 ? -5.978 -7.872 21.350 1.00 93.31 94 ASP A N 1
ATOM 767 C CA . ASP A 1 94 ? -6.115 -6.536 20.792 1.00 93.31 94 ASP A CA 1
ATOM 768 C C . ASP A 1 94 ? -4.902 -6.203 19.914 1.00 93.31 94 ASP A C 1
ATOM 770 O O . ASP A 1 94 ? -3.929 -5.593 20.351 1.00 93.31 94 ASP A O 1
ATOM 774 N N . ILE A 1 95 ? -4.920 -6.730 18.690 1.00 93.00 95 ILE A N 1
ATOM 775 C CA . ILE A 1 95 ? -3.935 -6.439 17.648 1.00 93.00 95 ILE A CA 1
ATOM 776 C C . ILE A 1 95 ? -4.582 -5.615 16.540 1.00 93.00 95 ILE A C 1
ATOM 778 O O . ILE A 1 95 ? -5.742 -5.815 16.203 1.00 93.00 95 ILE A O 1
ATOM 782 N N . HIS A 1 96 ? -3.833 -4.705 15.943 1.00 92.62 96 HIS A N 1
ATOM 783 C CA . HIS A 1 96 ? -4.327 -3.833 14.883 1.00 92.62 96 HIS A CA 1
ATOM 784 C C . HIS A 1 96 ? -3.193 -3.499 13.912 1.00 92.62 96 HIS A C 1
ATOM 786 O O . HIS A 1 96 ? -2.015 -3.695 14.220 1.00 92.62 96 HIS A O 1
ATOM 792 N N . PHE A 1 97 ? -3.551 -3.007 12.731 1.00 91.25 97 PHE A N 1
ATOM 793 C CA . PHE A 1 97 ? -2.617 -2.583 11.693 1.00 91.25 97 PHE A CA 1
ATOM 794 C C . PHE A 1 97 ? -1.788 -1.369 12.130 1.00 91.25 97 PHE A C 1
ATOM 796 O O . PHE A 1 97 ? -0.595 -1.302 11.830 1.00 91.25 97 PHE A O 1
ATOM 803 N N . PHE A 1 98 ? -2.393 -0.416 12.848 1.00 92.31 98 PHE A N 1
ATOM 804 C CA . PHE A 1 98 ? -1.663 0.719 13.419 1.00 92.31 98 PHE A CA 1
ATOM 805 C C . PHE A 1 98 ? -0.985 0.347 14.739 1.00 92.31 98 PHE A C 1
ATOM 807 O O . PHE A 1 98 ? -0.879 -0.823 15.087 1.00 92.31 98 PHE A O 1
ATOM 814 N N . LYS A 1 99 ? -0.458 1.329 15.474 1.00 87.81 99 LYS A N 1
ATOM 815 C CA . LYS A 1 99 ? 0.086 1.112 16.827 1.00 87.81 99 LYS A CA 1
ATOM 816 C C . LYS A 1 99 ? -0.891 1.515 17.931 1.00 87.81 99 LYS A C 1
ATOM 818 O O . LYS A 1 99 ? -0.637 1.195 19.084 1.00 87.81 99 LYS A O 1
ATOM 823 N N . ASP A 1 100 ? -1.951 2.231 17.580 1.00 92.38 100 ASP A N 1
ATOM 824 C CA . ASP A 1 100 ? -2.766 3.002 18.516 1.00 92.38 100 ASP A CA 1
ATOM 825 C C . ASP A 1 100 ? -4.280 2.921 18.267 1.00 92.38 100 ASP A C 1
ATOM 827 O O . ASP A 1 100 ? -5.046 3.312 19.142 1.00 92.38 100 ASP A O 1
ATOM 831 N N . GLU A 1 101 ? -4.735 2.440 17.108 1.00 95.06 101 GLU A N 1
ATOM 832 C CA . GLU A 1 101 ? -6.162 2.270 16.811 1.00 95.06 101 GLU A CA 1
ATOM 833 C C . GLU A 1 101 ? -6.397 1.222 15.711 1.00 95.06 101 GLU A C 1
ATOM 835 O O . GLU A 1 101 ? -5.475 0.837 14.991 1.00 95.06 101 GLU A O 1
ATOM 840 N N . THR A 1 102 ? -7.642 0.770 15.571 1.00 97.25 102 THR A N 1
ATOM 841 C CA . THR A 1 102 ? -8.077 -0.130 14.491 1.00 97.25 102 THR A CA 1
ATOM 842 C C . THR A 1 102 ? -8.336 0.642 13.199 1.00 97.25 102 THR A C 1
ATOM 844 O O . THR A 1 102 ? -8.521 1.863 13.213 1.00 97.25 102 THR A O 1
ATOM 847 N N . LEU A 1 103 ? -8.419 -0.069 12.073 1.00 97.50 103 LEU A N 1
ATOM 848 C CA . LEU A 1 103 ? -8.903 0.498 10.814 1.00 97.50 103 LEU A CA 1
ATOM 849 C C . LEU A 1 103 ? -10.334 1.027 10.970 1.00 97.50 103 LEU A C 1
ATOM 851 O O . LEU A 1 103 ? -10.611 2.148 10.566 1.00 97.50 103 LEU A O 1
ATOM 855 N N . GLU A 1 104 ? -11.211 0.293 11.655 1.00 98.00 104 GLU A N 1
ATOM 856 C CA . GLU A 1 104 ? -12.592 0.732 11.904 1.00 98.00 104 GLU A CA 1
ATOM 857 C C . GLU A 1 104 ? -12.658 2.069 12.667 1.00 98.00 104 GLU A C 1
ATOM 859 O O . GLU A 1 104 ? -13.395 2.983 12.284 1.00 98.00 104 GLU A O 1
ATOM 864 N N . ALA A 1 105 ? -11.849 2.224 13.721 1.00 97.62 105 ALA A N 1
ATOM 865 C CA . ALA A 1 105 ? -11.773 3.467 14.483 1.00 97.62 105 ALA A CA 1
ATOM 866 C C . ALA A 1 105 ? -11.223 4.614 13.622 1.00 97.62 105 ALA A C 1
ATOM 868 O O . ALA A 1 105 ? -11.793 5.712 13.617 1.00 97.62 105 ALA A O 1
ATOM 869 N N . PHE A 1 106 ? -10.174 4.342 12.841 1.00 97.56 106 PHE A N 1
ATOM 870 C CA . PHE A 1 106 ? -9.572 5.319 11.942 1.00 97.56 106 PHE A CA 1
ATOM 871 C C . PHE A 1 106 ? -10.549 5.772 10.845 1.00 97.56 106 PHE A C 1
ATOM 873 O O . PHE A 1 106 ? -10.704 6.976 10.632 1.00 97.56 106 PHE A O 1
ATOM 880 N N . ARG A 1 107 ? -11.277 4.844 10.207 1.00 97.56 107 ARG A N 1
ATOM 881 C CA . ARG A 1 107 ? -12.362 5.144 9.258 1.00 97.56 107 ARG A CA 1
ATOM 882 C C . ARG A 1 107 ? -13.421 6.035 9.892 1.00 97.56 107 ARG A C 1
ATOM 884 O O . ARG A 1 107 ? -13.778 7.056 9.312 1.00 97.56 107 ARG A O 1
ATOM 891 N N . GLY A 1 108 ? -13.864 5.713 11.106 1.00 97.81 108 GLY A N 1
ATOM 892 C CA . GLY A 1 108 ? -14.834 6.539 11.823 1.00 97.81 108 GLY A CA 1
ATOM 893 C C . GLY A 1 108 ? -14.357 7.984 12.017 1.00 97.81 108 GLY A C 1
ATOM 894 O O . GLY A 1 108 ? -15.147 8.916 11.883 1.00 97.81 108 GLY A O 1
ATOM 895 N N . ARG A 1 109 ? -13.062 8.200 12.284 1.00 96.94 109 ARG A N 1
ATOM 896 C CA . ARG A 1 109 ? -12.478 9.552 12.379 1.00 96.94 109 ARG A CA 1
ATOM 897 C C . ARG A 1 109 ? -12.440 10.274 11.033 1.00 96.94 109 ARG A C 1
ATOM 899 O O . ARG A 1 109 ? -12.635 11.488 11.003 1.00 96.94 109 ARG A O 1
ATOM 906 N N . ILE A 1 110 ? -12.199 9.551 9.934 1.00 95.62 110 ILE A N 1
ATOM 907 C CA . ILE A 1 110 ? -12.293 10.104 8.573 1.00 95.62 110 ILE A CA 1
ATOM 908 C C . ILE A 1 110 ? -13.725 10.587 8.316 1.00 95.62 110 ILE A C 1
ATOM 910 O O . ILE A 1 110 ? -13.923 11.744 7.957 1.00 95.62 110 ILE A O 1
ATOM 914 N N . GLU A 1 111 ? -14.718 9.730 8.553 1.00 96.31 111 GLU A N 1
ATOM 915 C CA . GLU A 1 111 ? -16.136 10.018 8.296 1.00 96.31 111 GLU A CA 1
ATOM 916 C C . GLU A 1 111 ? -16.678 11.169 9.151 1.00 96.31 111 GLU A C 1
ATOM 918 O O . GLU A 1 111 ? -17.490 11.962 8.678 1.00 96.31 111 GLU A O 1
ATOM 923 N N . ARG A 1 112 ? -16.200 11.304 10.395 1.00 97.12 112 ARG A N 1
ATOM 924 C CA . ARG A 1 112 ? -16.551 12.422 11.285 1.00 97.12 112 ARG A CA 1
ATOM 925 C C . ARG A 1 112 ? -15.780 13.714 10.994 1.00 97.12 112 ARG A C 1
ATOM 927 O O . ARG A 1 112 ? -16.059 14.731 11.622 1.00 97.12 112 ARG A O 1
ATOM 934 N N . GLY A 1 113 ? -14.817 13.700 10.069 1.00 93.69 113 GLY A N 1
ATOM 935 C CA . GLY A 1 113 ? -13.988 14.869 9.762 1.00 93.69 113 GLY A CA 1
ATOM 936 C C . GLY A 1 113 ? -13.040 15.266 10.901 1.00 93.69 113 GLY A C 1
ATOM 937 O O . GLY A 1 113 ? -12.677 16.430 11.028 1.00 93.69 113 GLY A O 1
ATOM 938 N N . GLU A 1 114 ? -12.636 14.309 11.740 1.00 93.75 114 GLU A N 1
ATOM 939 C CA . GLU A 1 114 ? -11.792 14.533 12.926 1.00 93.75 114 GLU A CA 1
ATOM 940 C C . GLU A 1 114 ? -10.287 14.465 12.618 1.00 93.75 114 GLU A C 1
ATOM 942 O O . GLU A 1 114 ? -9.446 14.642 13.506 1.00 93.75 114 GLU A O 1
ATOM 947 N N . LEU A 1 115 ? -9.915 14.153 11.374 1.00 90.69 115 LEU A N 1
ATOM 948 C CA . LEU A 1 115 ? -8.517 14.143 10.961 1.00 90.69 115 LEU A CA 1
ATOM 949 C C . LEU A 1 115 ? -7.995 15.568 10.767 1.00 90.69 115 LEU A C 1
ATOM 951 O O . LEU A 1 115 ? -8.640 16.416 10.156 1.00 90.69 115 LEU A O 1
ATOM 955 N N . SER A 1 116 ? -6.783 15.818 11.262 1.00 86.88 116 SER A N 1
ATOM 956 C CA . SER A 1 116 ? -6.102 17.093 11.051 1.00 86.88 116 SER A CA 1
ATOM 957 C C . SER A 1 116 ? -5.761 17.311 9.573 1.00 86.88 116 SER A C 1
ATOM 959 O O . SER A 1 116 ? -5.627 16.365 8.792 1.00 86.88 116 SER A O 1
ATOM 961 N N . SER A 1 117 ? -5.536 18.571 9.196 1.00 84.00 117 SER A N 1
ATOM 962 C CA . SER A 1 117 ? -5.146 18.958 7.832 1.00 84.00 117 SER A CA 1
ATOM 963 C C . SER A 1 117 ? -3.861 18.284 7.334 1.00 84.00 117 SER A C 1
ATOM 965 O O . SER A 1 117 ? -3.688 18.152 6.127 1.00 84.00 117 SER A O 1
ATOM 967 N N . TYR A 1 118 ? -3.007 17.786 8.238 1.00 81.88 118 TYR A N 1
ATOM 968 C CA . TYR A 1 118 ? -1.820 16.980 7.924 1.00 81.88 118 TYR A CA 1
ATOM 969 C C . TYR A 1 118 ? -2.120 15.796 6.989 1.00 81.88 118 TYR A C 1
ATOM 971 O O . TYR A 1 118 ? -1.307 15.449 6.140 1.00 81.88 118 TYR A O 1
ATOM 979 N N . TYR A 1 119 ? -3.304 15.190 7.104 1.00 80.50 119 TYR A N 1
ATOM 980 C CA . TYR A 1 119 ? -3.705 14.046 6.281 1.00 80.50 119 TYR A CA 1
ATOM 981 C C . TYR A 1 119 ? -4.183 14.420 4.869 1.00 80.50 119 TYR A C 1
ATOM 983 O O . TYR A 1 119 ? -4.475 13.530 4.069 1.00 80.50 119 TYR A O 1
ATOM 991 N N . ASN A 1 120 ? -4.280 15.717 4.573 1.00 76.88 120 ASN A N 1
ATOM 992 C CA . ASN A 1 120 ? -4.714 16.255 3.284 1.00 76.88 120 ASN A CA 1
ATOM 993 C C . ASN A 1 120 ? -3.578 16.944 2.520 1.00 76.88 120 ASN A C 1
ATOM 995 O O . ASN A 1 120 ? -3.823 17.481 1.447 1.00 76.88 120 ASN A O 1
ATOM 999 N N . THR A 1 121 ? -2.362 16.995 3.070 1.00 70.12 121 THR A N 1
ATOM 1000 C CA . THR A 1 121 ? -1.240 17.619 2.370 1.00 70.12 121 THR A CA 1
ATOM 1001 C C . THR A 1 121 ? -0.663 16.660 1.340 1.00 70.12 121 THR A C 1
ATOM 1003 O O . THR A 1 121 ? -0.489 15.476 1.618 1.00 70.12 121 THR A O 1
ATOM 1006 N N . ASP A 1 122 ? -0.278 17.183 0.181 1.00 62.75 122 ASP A N 1
ATOM 1007 C CA . ASP A 1 122 ? 0.504 16.444 -0.816 1.00 62.75 122 ASP A CA 1
ATOM 1008 C C . ASP A 1 122 ? 2.001 16.429 -0.473 1.00 62.75 122 ASP A C 1
ATOM 1010 O O . ASP A 1 122 ? 2.806 15.946 -1.254 1.00 62.75 122 ASP A O 1
ATOM 1014 N N . GLU A 1 123 ? 2.401 16.939 0.702 1.00 56.94 123 GLU A N 1
ATOM 1015 C CA . GLU A 1 123 ? 3.800 16.884 1.124 1.00 56.94 123 GLU A CA 1
ATOM 1016 C C . GLU A 1 123 ? 4.256 15.423 1.209 1.00 56.94 123 GLU A C 1
ATOM 1018 O O . GLU A 1 123 ? 3.838 14.659 2.092 1.00 56.94 123 GLU A O 1
ATOM 1023 N N . ASP A 1 124 ? 5.117 15.075 0.254 1.00 51.25 124 ASP A N 1
ATOM 1024 C CA . ASP A 1 124 ? 5.828 13.817 0.036 1.00 51.25 124 ASP A CA 1
ATOM 1025 C C . ASP A 1 124 ? 6.828 13.513 1.156 1.00 51.25 124 ASP A C 1
ATOM 1027 O O . ASP A 1 124 ? 7.971 13.116 0.921 1.00 51.25 124 ASP A O 1
ATOM 1031 N N . LYS A 1 125 ? 6.430 13.657 2.422 1.00 48.03 125 LYS A N 1
ATOM 1032 C CA . LYS A 1 125 ? 7.051 12.811 3.437 1.00 48.03 125 LYS A CA 1
ATOM 1033 C C . LYS A 1 125 ? 6.569 11.417 3.110 1.00 48.03 125 LYS A C 1
ATOM 1035 O O . LYS A 1 125 ? 5.448 11.089 3.494 1.00 48.03 125 LYS A O 1
ATOM 1040 N N . GLU A 1 126 ? 7.368 10.742 2.275 1.00 52.16 126 GLU A N 1
ATOM 1041 C CA . GLU A 1 126 ? 7.304 9.343 1.860 1.00 52.16 126 GLU A CA 1
ATOM 1042 C C . GLU A 1 126 ? 6.054 8.704 2.433 1.00 52.16 126 GLU A C 1
ATOM 1044 O O . GLU A 1 126 ? 6.038 8.412 3.630 1.00 52.16 126 GLU A O 1
ATOM 1049 N N . ILE A 1 127 ? 4.987 8.571 1.630 1.00 52.25 127 ILE A N 1
ATOM 1050 C CA . ILE A 1 127 ? 3.815 7.789 2.035 1.00 52.25 127 ILE A CA 1
ATOM 1051 C C . ILE A 1 127 ? 4.389 6.503 2.607 1.00 52.25 127 ILE A C 1
ATOM 1053 O O . ILE A 1 127 ? 4.993 5.747 1.852 1.00 52.25 127 ILE A O 1
ATOM 1057 N N . GLU A 1 128 ? 4.313 6.370 3.935 1.00 53.75 128 GLU A N 1
ATOM 1058 C CA . GLU A 1 128 ? 5.250 5.592 4.748 1.00 53.75 128 GLU A CA 1
ATOM 1059 C C . GLU A 1 128 ? 5.008 4.115 4.466 1.00 53.75 128 GLU A C 1
ATOM 1061 O O . GLU A 1 128 ? 4.306 3.428 5.192 1.00 53.75 128 GLU A O 1
ATOM 1066 N N . CYS A 1 129 ? 5.477 3.657 3.317 1.00 52.41 129 CYS A N 1
ATOM 1067 C CA . CYS A 1 129 ? 5.276 2.347 2.759 1.00 52.41 129 CYS A CA 1
ATOM 1068 C C . CYS A 1 129 ? 6.677 1.812 2.555 1.00 52.41 129 CYS A C 1
ATOM 1070 O O . CYS A 1 129 ? 7.458 2.325 1.763 1.00 52.41 129 CYS A O 1
ATOM 1072 N N . ILE A 1 130 ? 7.012 0.779 3.318 1.00 53.75 130 ILE A N 1
ATOM 1073 C CA . ILE A 1 130 ? 8.381 0.267 3.414 1.00 53.75 130 ILE A CA 1
ATOM 1074 C C . ILE A 1 130 ? 8.733 -0.612 2.197 1.00 53.75 130 ILE A C 1
ATOM 1076 O O . ILE A 1 130 ? 9.431 -1.622 2.308 1.00 53.75 130 ILE A O 1
ATOM 1080 N N . GLY A 1 131 ? 8.209 -0.269 1.019 1.00 51.88 131 GLY A N 1
ATOM 1081 C CA . GLY A 1 131 ? 8.797 -0.721 -0.225 1.00 51.88 131 GLY A CA 1
ATOM 1082 C C . GLY A 1 131 ? 10.169 -0.071 -0.311 1.00 51.88 131 GLY A C 1
ATOM 1083 O O . GLY A 1 131 ? 10.261 1.140 -0.465 1.00 51.88 131 GLY A O 1
ATOM 1084 N N . ILE A 1 132 ? 11.239 -0.855 -0.165 1.00 46.28 132 ILE A N 1
ATOM 1085 C CA . ILE A 1 132 ? 12.607 -0.382 -0.403 1.00 46.28 132 ILE A CA 1
ATOM 1086 C C . ILE A 1 132 ? 12.715 -0.079 -1.904 1.00 46.28 132 ILE A C 1
ATOM 1088 O O . ILE A 1 132 ? 13.114 -0.921 -2.701 1.00 46.28 132 ILE A O 1
ATOM 1092 N N . CYS A 1 133 ? 12.250 1.098 -2.300 1.00 44.88 133 CYS A N 1
ATOM 1093 C CA . CYS A 1 133 ? 12.438 1.698 -3.614 1.00 44.88 133 CYS A CA 1
ATOM 1094 C C . CYS A 1 133 ? 12.770 3.188 -3.465 1.00 44.88 133 CYS A C 1
ATOM 1096 O O . CYS A 1 133 ? 12.610 3.937 -4.425 1.00 44.88 133 CYS A O 1
ATOM 1098 N N . SER A 1 134 ? 13.236 3.630 -2.288 1.00 45.03 134 SER A N 1
ATOM 1099 C CA . SER A 1 134 ? 13.956 4.892 -2.210 1.00 45.03 134 SER A CA 1
ATOM 1100 C C . SER A 1 134 ? 15.254 4.698 -2.985 1.00 45.03 134 SER A C 1
ATOM 1102 O O . SER A 1 134 ? 16.160 3.963 -2.592 1.00 45.03 134 SER A O 1
ATOM 1104 N N . SER A 1 135 ? 15.296 5.300 -4.166 1.00 39.34 135 SER A N 1
ATOM 1105 C CA . SER A 1 135 ? 16.495 5.456 -4.972 1.00 39.34 135 SER A CA 1
ATOM 1106 C C . SER A 1 135 ? 17.436 6.424 -4.258 1.00 39.34 135 SER A C 1
ATOM 1108 O O . SER A 1 135 ? 17.603 7.562 -4.685 1.00 39.34 135 SER A O 1
ATOM 1110 N N . ILE A 1 136 ? 18.024 5.980 -3.147 1.00 32.22 136 ILE A N 1
ATOM 1111 C CA . ILE A 1 136 ? 19.282 6.544 -2.669 1.00 32.22 136 ILE A CA 1
ATOM 1112 C C . ILE A 1 136 ? 20.350 5.946 -3.586 1.00 32.22 136 ILE A C 1
ATOM 1114 O O . ILE A 1 136 ? 20.913 4.885 -3.313 1.00 32.22 136 ILE A O 1
ATOM 1118 N N . ALA A 1 137 ? 20.504 6.594 -4.738 1.00 31.92 137 ALA A N 1
ATOM 1119 C CA . ALA A 1 137 ? 21.749 6.636 -5.483 1.00 31.92 137 ALA A CA 1
ATOM 1120 C C . ALA A 1 137 ? 22.489 7.909 -5.063 1.00 31.92 137 ALA A C 1
ATOM 1122 O O . ALA A 1 137 ? 21.803 8.946 -4.902 1.00 31.92 137 ALA A O 1
#

Sequence (137 aa):
GVYQTVAIKTGKWPQLKFPLISENTTKQQIDDFLNDAGIKEPLLYRLGFLHNNCSGGCVRAGKKHWKMLYEKLPEVYAERERVEREMREYLGKDIHFFKDETLEAFRGRIERGELSSYYNTDEDKEIECIGICSSIA

Secondary structure (DSSP, 8-state):
-HHHHHHHHHT-PPPP--HHHHTT--HHHHHHHHHHTTPPPPHHHHTT-S---GGG--TT--HHHHHHHHHH-HHHHHHHHHHHHHHHHHHTS---SSSS--HHHHHHHHHTT-S-GGGG----S--S---S-----

Radius of gyration: 20.31 Å; Cα contacts (8 Å, |Δi|>4): 97; chains: 1; bounding box: 41×52×49 Å

Foldseek 3Di:
DVQVVVCVVPVDHDDDDDCCVVVVPDPVNVVVVCVVVVNDDDPCVVLVDPDPPPVQPDLQFDLLSLVSCCVRPVVSLVVQLVVQVVVCVVVVDPDASDPPDHSVVSVVCVVVVVDDCVSVDPPPPPRRDPPPPPPPD